Protein AF-A0A955T0W9-F1 (afdb_monomer_lite)

Radius of gyration: 20.38 Å; chains: 1; bounding box: 58×45×48 Å

Sequence (144 aa):
VLADRLAVYPFSFGMLGHSFLGTLGLALATSLPELVVGITAIRLKNFDMVAGNIFGSNIFNIMILAICHLCYEARYSQSFYSACVGGEGAMNLFTALLAMVLASLAIAGMMHRSRRTLLGVGWDSIAIGIVYMVGIYWLYLGGR

Secondary structure (DSSP, 8-state):
--GGGSTT-----TTHHHHHHHHHHHHHHHHHHHHHHHHHHHHTT-HHHHHHHHHHHHHHHHHHHHHHHHHHHHHSSS-HHHHHSSS-HHHHHHHHHHHHHHHHHHHHHHHS----EETTEEHHHHHHHHHHHHHHHHHHHHT-

Structure (mmCIF, N/CA/C/O backbone):
data_AF-A0A955T0W9-F1
#
_entry.id   AF-A0A955T0W9-F1
#
loop_
_atom_site.group_PDB
_atom_site.id
_atom_site.type_symbol
_atom_site.label_atom_id
_atom_site.label_alt_id
_atom_site.label_comp_i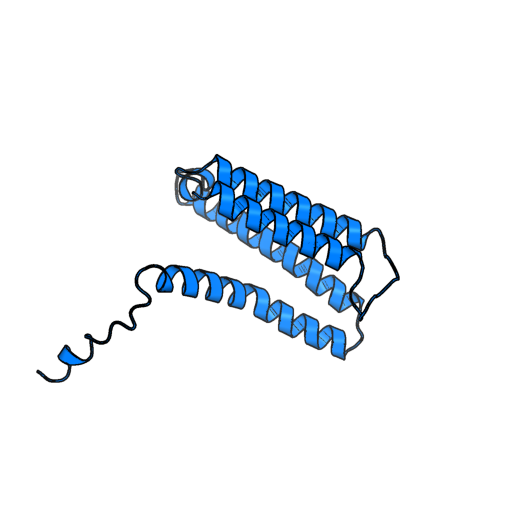d
_atom_site.label_asym_id
_atom_site.label_entity_id
_atom_site.label_seq_id
_atom_site.pdbx_PDB_ins_code
_atom_site.Cartn_x
_atom_site.Cartn_y
_atom_site.Cartn_z
_atom_site.occupancy
_atom_site.B_iso_or_equiv
_atom_site.auth_seq_id
_atom_site.auth_comp_id
_atom_site.auth_asym_id
_atom_site.auth_atom_id
_atom_site.pdbx_PDB_model_num
ATOM 1 N N . VAL A 1 1 ? 37.232 -32.184 -5.736 1.00 55.06 1 VAL A N 1
ATOM 2 C CA . VAL A 1 1 ? 36.447 -33.379 -6.142 1.00 55.06 1 VAL A CA 1
ATOM 3 C C . VAL A 1 1 ? 35.258 -33.686 -5.215 1.00 55.06 1 VAL A C 1
ATOM 5 O O . VAL A 1 1 ? 34.275 -34.198 -5.726 1.00 55.06 1 VAL A O 1
ATOM 8 N N . LEU A 1 2 ? 35.249 -33.306 -3.921 1.00 44.62 2 LEU A N 1
ATOM 9 C CA . LEU A 1 2 ? 34.024 -33.376 -3.084 1.00 44.62 2 LEU A CA 1
ATOM 10 C C . LEU A 1 2 ? 33.280 -32.035 -2.876 1.00 44.62 2 LEU A C 1
ATOM 12 O O . LEU A 1 2 ? 32.068 -32.053 -2.716 1.00 44.62 2 LEU A O 1
ATOM 16 N N . ALA A 1 3 ? 33.960 -30.881 -2.927 1.00 43.22 3 ALA A N 1
ATOM 17 C CA . ALA A 1 3 ? 33.326 -29.565 -2.726 1.00 43.22 3 ALA A CA 1
ATOM 18 C C . ALA A 1 3 ? 32.485 -29.077 -3.926 1.00 43.22 3 ALA A C 1
ATOM 20 O O . ALA A 1 3 ? 31.567 -28.286 -3.760 1.00 43.22 3 ALA A O 1
ATOM 21 N N . ASP A 1 4 ? 32.761 -29.599 -5.123 1.00 46.69 4 ASP A N 1
ATOM 22 C CA . ASP A 1 4 ? 32.102 -29.192 -6.374 1.00 46.69 4 ASP A CA 1
ATOM 23 C C . ASP A 1 4 ? 30.770 -29.935 -6.618 1.00 46.69 4 ASP A C 1
ATOM 25 O O . ASP A 1 4 ? 29.941 -29.530 -7.423 1.00 46.69 4 ASP A O 1
ATOM 29 N N . ARG A 1 5 ? 30.513 -31.025 -5.874 1.00 44.88 5 ARG A N 1
ATOM 30 C CA . ARG A 1 5 ? 29.282 -31.828 -6.001 1.00 44.88 5 ARG A CA 1
ATOM 31 C C . ARG A 1 5 ? 28.149 -31.410 -5.061 1.00 44.88 5 ARG A C 1
ATOM 33 O O . ARG A 1 5 ? 27.070 -31.987 -5.135 1.00 44.88 5 ARG A O 1
ATOM 40 N N . LEU A 1 6 ? 28.362 -30.397 -4.218 1.00 46.41 6 LEU A N 1
ATOM 41 C CA . LEU A 1 6 ? 27.321 -29.829 -3.348 1.00 46.41 6 LEU A CA 1
ATOM 42 C C . LEU A 1 6 ? 26.621 -28.603 -3.957 1.00 46.41 6 LEU A C 1
ATOM 44 O O . LEU A 1 6 ? 25.567 -28.212 -3.470 1.00 46.41 6 LEU A O 1
ATOM 48 N N . ALA A 1 7 ? 27.129 -28.063 -5.070 1.00 45.88 7 ALA A N 1
ATOM 49 C CA . ALA A 1 7 ? 26.428 -27.055 -5.873 1.00 45.88 7 ALA A CA 1
ATOM 50 C C . ALA A 1 7 ? 25.304 -27.655 -6.752 1.00 45.88 7 ALA A C 1
ATOM 52 O O . ALA A 1 7 ? 24.580 -26.923 -7.421 1.00 45.88 7 ALA A O 1
ATOM 53 N N . VAL A 1 8 ? 25.144 -28.987 -6.741 1.00 52.81 8 VAL A N 1
ATOM 54 C CA . VAL A 1 8 ? 24.179 -29.750 -7.561 1.00 52.81 8 VAL A CA 1
ATOM 55 C C . VAL A 1 8 ? 22.902 -30.109 -6.785 1.00 52.81 8 VAL A C 1
ATOM 57 O O . VAL A 1 8 ? 22.090 -30.901 -7.248 1.00 52.81 8 VAL A O 1
ATOM 60 N N . TYR A 1 9 ? 22.645 -29.466 -5.645 1.00 40.84 9 TYR A N 1
ATOM 61 C CA . TYR A 1 9 ? 21.267 -29.303 -5.184 1.00 40.84 9 TYR A CA 1
ATOM 62 C C . TYR A 1 9 ? 20.783 -27.912 -5.589 1.00 40.84 9 TYR A C 1
ATOM 64 O O . TYR A 1 9 ? 20.782 -27.001 -4.759 1.00 40.84 9 TYR A O 1
ATOM 72 N N . PRO A 1 10 ? 20.343 -27.710 -6.848 1.00 45.31 10 PRO A N 1
ATOM 73 C CA . PRO A 1 10 ? 19.413 -26.637 -7.092 1.00 45.31 10 PRO A CA 1
ATOM 74 C C . PRO A 1 10 ? 18.168 -27.049 -6.309 1.00 45.31 10 PRO A C 1
ATOM 76 O O . PRO A 1 10 ? 17.439 -27.959 -6.705 1.00 45.31 10 PRO A O 1
ATOM 79 N N . PHE A 1 11 ? 17.933 -26.424 -5.157 1.00 53.59 11 PHE A N 1
ATOM 80 C CA . PHE A 1 11 ? 16.577 -26.341 -4.641 1.00 53.59 11 PHE A CA 1
ATOM 81 C C . PHE A 1 11 ? 15.804 -25.584 -5.722 1.00 53.59 11 PHE A C 1
ATOM 83 O O . PHE A 1 11 ? 15.871 -24.359 -5.820 1.00 53.59 11 PHE A O 1
ATOM 90 N N . SER A 1 12 ? 15.238 -26.357 -6.648 1.00 47.09 12 SER A N 1
ATOM 91 C CA . SER A 1 12 ? 14.657 -25.914 -7.907 1.00 47.09 12 SER A CA 1
ATOM 92 C C . SER A 1 12 ? 13.338 -25.211 -7.622 1.00 47.09 12 SER A C 1
ATOM 94 O O . SER A 1 12 ? 12.253 -25.719 -7.871 1.00 47.09 12 SER A O 1
ATOM 96 N N . PHE A 1 13 ? 13.448 -24.008 -7.078 1.00 53.09 13 PHE A N 1
ATOM 97 C CA . PHE A 1 13 ? 12.463 -22.950 -7.207 1.00 53.09 13 PHE A CA 1
ATOM 98 C C . PHE A 1 13 ? 12.882 -22.117 -8.436 1.00 53.09 13 PHE A C 1
ATOM 100 O O . PHE A 1 13 ? 13.202 -20.931 -8.354 1.00 53.09 13 PHE A O 1
ATOM 107 N N . GLY A 1 14 ? 13.014 -22.792 -9.586 1.00 47.75 14 GLY A N 1
ATOM 108 C CA . GLY A 1 14 ? 13.538 -22.227 -10.830 1.00 47.75 14 GLY A CA 1
ATOM 109 C C . GLY A 1 14 ? 12.733 -21.007 -11.270 1.00 47.75 14 GLY A C 1
ATOM 110 O O . GLY A 1 14 ? 11.520 -21.104 -11.371 1.00 47.75 14 GLY A O 1
ATOM 111 N N . MET A 1 15 ? 13.408 -19.872 -11.494 1.00 52.97 15 MET A N 1
ATOM 112 C CA . MET A 1 15 ? 12.879 -18.561 -11.934 1.00 52.97 15 MET A CA 1
ATOM 113 C C . MET A 1 15 ? 11.748 -17.938 -11.090 1.00 52.97 15 MET A C 1
ATOM 115 O O . MET A 1 15 ? 11.902 -16.816 -10.618 1.00 52.97 15 MET A O 1
ATOM 119 N N . LEU A 1 16 ? 10.661 -18.661 -10.824 1.00 56.50 16 LEU A N 1
ATOM 120 C CA . LEU A 1 16 ? 9.573 -18.284 -9.925 1.00 56.50 16 LEU A CA 1
ATOM 121 C C . LEU A 1 16 ? 10.071 -18.020 -8.504 1.00 56.50 16 LEU A C 1
ATOM 123 O O . LEU A 1 16 ? 9.605 -17.080 -7.879 1.00 56.50 16 LEU A O 1
ATOM 127 N N . GLY A 1 17 ? 11.051 -18.778 -8.006 1.00 61.78 17 GLY A N 1
ATOM 128 C CA . GLY A 1 17 ? 11.593 -18.589 -6.660 1.00 61.78 17 GLY A CA 1
ATOM 129 C C . GLY A 1 17 ? 12.237 -17.238 -6.423 1.00 61.78 17 GLY A C 1
ATOM 130 O O . GLY A 1 17 ? 11.980 -16.619 -5.402 1.00 61.78 17 GLY A O 1
ATOM 131 N N . HIS A 1 18 ? 13.062 -16.764 -7.355 1.00 60.25 18 HIS A N 1
ATOM 132 C CA . HIS A 1 18 ? 13.806 -15.519 -7.153 1.00 60.25 18 HIS A CA 1
ATOM 133 C C . HIS A 1 18 ? 12.874 -14.305 -7.128 1.00 60.25 18 HIS A C 1
ATOM 135 O O . HIS A 1 18 ? 12.964 -13.486 -6.215 1.00 60.25 18 HIS A O 1
ATOM 141 N N . SER A 1 19 ? 11.934 -14.221 -8.073 1.00 71.88 19 SER A N 1
ATOM 142 C CA . SER A 1 19 ? 10.939 -13.145 -8.089 1.00 71.88 19 SER A CA 1
ATOM 143 C C . SER A 1 19 ? 9.933 -13.288 -6.948 1.00 71.88 19 SER A C 1
ATOM 145 O O . SER A 1 19 ? 9.635 -12.304 -6.285 1.00 71.88 19 SER A O 1
ATOM 147 N N . PHE A 1 20 ? 9.464 -14.502 -6.646 1.00 77.50 20 PHE A N 1
ATOM 148 C CA . PHE A 1 20 ? 8.515 -14.735 -5.555 1.00 77.50 20 PHE A CA 1
ATOM 149 C C . PHE A 1 20 ? 9.116 -14.429 -4.181 1.00 77.50 20 PHE A C 1
ATOM 151 O O . PHE A 1 20 ? 8.509 -13.687 -3.413 1.00 77.50 20 PHE A O 1
ATOM 158 N N . LEU A 1 21 ? 10.315 -14.942 -3.869 1.00 79.56 21 LEU A N 1
ATOM 159 C CA . LEU A 1 21 ? 11.000 -14.621 -2.613 1.00 79.56 21 LEU A CA 1
ATOM 160 C C . LEU A 1 21 ? 11.371 -13.135 -2.549 1.00 79.56 21 LEU A C 1
ATOM 162 O O . LEU A 1 21 ? 11.303 -12.557 -1.469 1.00 79.56 21 LEU A O 1
ATOM 166 N N . GLY A 1 22 ? 11.720 -12.507 -3.678 1.00 78.31 22 GLY A N 1
ATOM 167 C CA . GLY A 1 22 ? 11.991 -11.071 -3.749 1.00 78.31 22 GLY A CA 1
ATOM 168 C C . GLY A 1 22 ? 10.759 -10.222 -3.435 1.00 78.31 22 GLY A C 1
ATOM 169 O O . GLY A 1 22 ? 10.815 -9.352 -2.567 1.00 78.31 22 GLY A O 1
ATOM 170 N N . THR A 1 23 ? 9.625 -10.502 -4.080 1.00 79.06 23 THR A N 1
ATOM 171 C CA . THR A 1 23 ? 8.363 -9.784 -3.848 1.00 79.06 23 THR A CA 1
ATOM 172 C C . THR A 1 23 ? 7.805 -10.057 -2.453 1.00 79.06 23 THR A C 1
ATOM 174 O O . THR A 1 23 ? 7.374 -9.124 -1.779 1.00 79.06 23 THR A O 1
ATOM 177 N N . LEU A 1 24 ? 7.853 -11.306 -1.982 1.00 84.94 24 LEU A N 1
ATOM 178 C CA . LEU A 1 24 ? 7.428 -11.668 -0.629 1.00 84.94 24 LEU A CA 1
ATOM 179 C C . LEU A 1 24 ? 8.327 -11.014 0.425 1.00 84.94 24 LEU A C 1
ATOM 181 O O . LEU A 1 24 ? 7.827 -10.438 1.385 1.00 84.94 24 LEU A O 1
ATOM 185 N N . GLY A 1 25 ? 9.646 -11.072 0.239 1.00 85.38 25 GLY A N 1
ATOM 186 C CA . GLY A 1 25 ? 10.617 -10.447 1.132 1.00 85.38 25 GLY A CA 1
ATOM 187 C C . GLY A 1 25 ? 10.439 -8.934 1.203 1.00 85.38 25 GLY A C 1
ATOM 188 O O . GLY A 1 25 ? 10.460 -8.378 2.297 1.00 85.38 25 GLY A O 1
ATOM 189 N N . LEU A 1 26 ? 10.182 -8.282 0.066 1.00 82.12 26 LEU A N 1
ATOM 190 C CA . LEU A 1 26 ? 9.862 -6.856 0.013 1.00 82.12 26 LEU A CA 1
ATOM 191 C C . LEU A 1 26 ? 8.558 -6.544 0.760 1.00 82.12 26 LEU A C 1
ATOM 193 O O . LEU A 1 26 ? 8.550 -5.655 1.605 1.00 82.12 26 LEU A O 1
ATOM 197 N N . ALA A 1 27 ? 7.485 -7.299 0.498 1.00 82.44 27 ALA A N 1
ATOM 198 C CA . ALA A 1 27 ? 6.191 -7.114 1.158 1.00 82.44 27 ALA A CA 1
ATOM 199 C C . ALA A 1 27 ? 6.279 -7.312 2.681 1.00 82.44 27 ALA A C 1
ATOM 201 O O . ALA A 1 27 ? 5.661 -6.572 3.450 1.00 82.44 27 ALA A O 1
ATOM 202 N N . LEU A 1 28 ? 7.073 -8.290 3.127 1.00 86.06 28 LEU A N 1
ATOM 203 C CA . LEU A 1 28 ? 7.365 -8.496 4.541 1.00 86.06 28 LEU A CA 1
ATOM 204 C C . LEU A 1 28 ? 8.190 -7.338 5.104 1.00 86.06 28 LEU A C 1
ATOM 206 O O . LEU A 1 28 ? 7.838 -6.811 6.151 1.00 86.06 28 LEU A O 1
ATOM 210 N N . ALA A 1 29 ? 9.250 -6.907 4.421 1.00 85.56 29 ALA A N 1
ATOM 211 C CA . ALA A 1 29 ? 10.111 -5.826 4.894 1.00 85.56 29 ALA A CA 1
ATOM 212 C C . ALA A 1 29 ? 9.355 -4.499 5.079 1.00 85.56 29 ALA A C 1
ATOM 214 O O . ALA A 1 29 ? 9.641 -3.775 6.033 1.00 85.56 29 ALA A O 1
ATOM 215 N N . THR A 1 30 ? 8.377 -4.197 4.219 1.00 82.56 30 THR A N 1
ATOM 216 C CA . THR A 1 30 ? 7.554 -2.983 4.337 1.00 82.56 30 THR A CA 1
ATOM 217 C C . THR A 1 30 ? 6.440 -3.115 5.376 1.00 82.56 30 THR A C 1
ATOM 219 O O . THR A 1 30 ? 6.203 -2.170 6.119 1.00 82.56 30 THR A O 1
ATOM 222 N N . SER A 1 31 ? 5.803 -4.286 5.500 1.00 85.31 31 SER A N 1
ATOM 223 C CA . SER A 1 31 ? 4.623 -4.470 6.372 1.00 85.31 31 SER A CA 1
ATOM 224 C C . SER A 1 31 ? 4.959 -4.919 7.801 1.00 85.31 31 SER A C 1
ATOM 226 O O . SER A 1 31 ? 4.144 -4.773 8.713 1.00 85.31 31 SER A O 1
ATOM 228 N N . LEU A 1 32 ? 6.146 -5.492 8.034 1.00 86.06 32 LEU A N 1
ATOM 229 C CA . LEU A 1 32 ? 6.559 -5.988 9.352 1.00 86.06 32 LEU A CA 1
ATOM 230 C C . LEU A 1 32 ? 6.651 -4.868 10.409 1.00 86.06 32 LEU A C 1
ATOM 232 O O . LEU A 1 32 ? 6.137 -5.076 11.511 1.00 86.06 32 LEU A O 1
ATOM 236 N N . PRO A 1 33 ? 7.234 -3.683 10.125 1.00 83.12 33 PRO A N 1
ATOM 237 C CA . PRO A 1 33 ? 7.225 -2.570 11.074 1.00 83.12 33 PRO A CA 1
ATOM 238 C C . PRO A 1 33 ? 5.800 -2.130 11.426 1.00 83.12 33 PRO A C 1
ATOM 240 O O . PRO A 1 33 ? 5.482 -1.945 12.601 1.00 83.12 33 PRO A O 1
ATOM 243 N N . GLU A 1 34 ? 4.920 -2.047 10.425 1.00 85.88 34 GLU A N 1
ATOM 244 C CA . GLU A 1 34 ? 3.514 -1.670 10.598 1.00 85.88 34 GLU A CA 1
ATOM 245 C C . GLU A 1 34 ? 2.767 -2.672 11.485 1.00 85.88 34 GLU A C 1
ATOM 247 O O . GLU A 1 34 ? 1.973 -2.279 12.343 1.00 85.88 34 GLU A O 1
ATOM 252 N N . LEU A 1 35 ? 3.050 -3.969 11.324 1.00 86.38 35 LEU A N 1
ATOM 253 C CA . LEU A 1 35 ? 2.476 -5.039 12.136 1.00 86.38 35 LEU A CA 1
ATOM 254 C C . LEU A 1 35 ? 2.908 -4.919 13.604 1.00 86.38 35 LEU A C 1
ATOM 256 O O . LEU A 1 35 ? 2.078 -5.029 14.510 1.00 86.38 35 LEU A O 1
ATOM 260 N N . VAL A 1 36 ? 4.194 -4.661 13.850 1.00 90.06 36 VAL A N 1
ATOM 261 C CA . VAL A 1 36 ? 4.739 -4.498 15.207 1.00 90.06 36 VAL A CA 1
ATOM 262 C C . VAL A 1 36 ? 4.132 -3.270 15.895 1.00 90.06 36 VAL A C 1
ATOM 264 O O . VAL A 1 36 ? 3.672 -3.369 17.040 1.00 90.06 36 VAL A O 1
ATOM 267 N N . VAL A 1 37 ? 4.067 -2.129 15.202 1.00 88.12 37 VAL A N 1
ATOM 268 C CA . VAL A 1 37 ? 3.460 -0.888 15.718 1.00 88.12 37 VAL A CA 1
ATOM 269 C C . VAL A 1 37 ? 1.944 -1.048 15.912 1.00 88.12 37 VAL A C 1
ATOM 271 O O . VAL A 1 37 ? 1.393 -0.604 16.918 1.00 88.12 37 VAL A O 1
ATOM 274 N N . GLY A 1 38 ? 1.258 -1.759 15.017 1.00 86.69 38 GLY A N 1
ATOM 275 C CA . GLY A 1 38 ? -0.178 -2.022 15.122 1.00 86.69 38 GLY A CA 1
ATOM 276 C C . GLY A 1 38 ? -0.536 -2.901 16.323 1.00 86.69 38 GLY A C 1
ATOM 277 O O . GLY A 1 38 ? -1.421 -2.552 17.108 1.00 86.69 38 GLY A O 1
ATOM 278 N N . ILE A 1 39 ? 0.180 -4.015 16.521 1.00 87.50 39 ILE A N 1
ATOM 279 C CA . ILE A 1 39 ? -0.037 -4.916 17.668 1.00 87.50 39 ILE A CA 1
ATOM 280 C C . ILE A 1 39 ? 0.221 -4.180 18.986 1.00 87.50 39 ILE A C 1
ATOM 282 O O . ILE A 1 39 ? -0.551 -4.321 19.939 1.00 87.50 39 ILE A O 1
ATOM 286 N N . THR A 1 40 ? 1.295 -3.393 19.054 1.00 89.25 40 THR A N 1
ATOM 287 C CA . THR A 1 40 ? 1.625 -2.620 20.257 1.00 89.25 40 THR A CA 1
ATOM 288 C C . THR A 1 40 ? 0.579 -1.539 20.540 1.00 89.25 40 THR A C 1
ATOM 290 O O . THR A 1 40 ? 0.118 -1.442 21.678 1.00 89.25 40 THR A O 1
ATOM 293 N N . ALA A 1 41 ? 0.102 -0.814 19.526 1.00 88.38 41 ALA A N 1
ATOM 294 C CA . ALA A 1 41 ? -0.955 0.189 19.674 1.00 88.38 41 ALA A CA 1
ATOM 295 C C . ALA A 1 41 ? -2.289 -0.407 20.171 1.00 88.38 41 ALA A C 1
ATOM 297 O O . ALA A 1 41 ? -2.931 0.157 21.063 1.00 88.38 41 ALA A O 1
ATOM 298 N N . ILE A 1 42 ? -2.673 -1.589 19.668 1.00 87.50 42 ILE A N 1
ATOM 299 C CA . ILE A 1 42 ? -3.866 -2.320 20.134 1.00 87.50 42 ILE A CA 1
ATOM 300 C C . ILE A 1 42 ? -3.705 -2.749 21.597 1.00 87.50 42 ILE A C 1
ATOM 302 O O . ILE A 1 42 ? -4.628 -2.568 22.395 1.00 87.50 42 ILE A O 1
ATOM 306 N N . ARG A 1 43 ? -2.535 -3.282 21.978 1.00 88.88 43 ARG A N 1
ATOM 307 C CA . ARG A 1 43 ? -2.254 -3.681 23.371 1.00 88.88 43 ARG A CA 1
ATOM 308 C C . ARG A 1 43 ? -2.321 -2.502 24.340 1.00 88.88 43 ARG A C 1
ATOM 310 O O . ARG A 1 43 ? -2.779 -2.673 25.466 1.00 88.88 43 ARG A O 1
ATOM 317 N N . LEU A 1 44 ? -1.918 -1.317 23.889 1.00 90.06 44 LEU A N 1
ATOM 318 C CA . LEU A 1 44 ? -1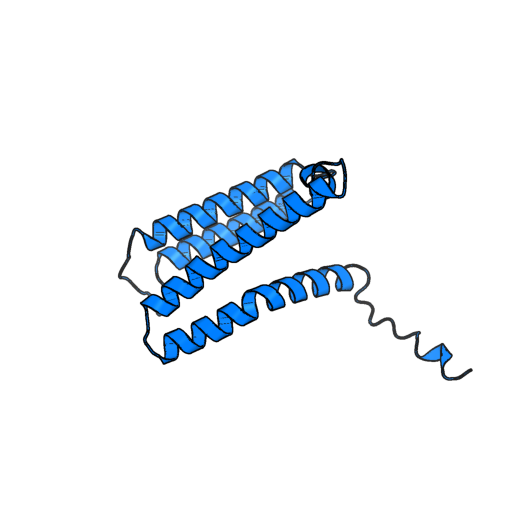.997 -0.071 24.652 1.00 90.06 44 LEU A CA 1
ATOM 319 C C . LEU A 1 44 ? -3.399 0.568 24.637 1.00 90.06 44 LEU A C 1
ATOM 321 O O . LEU A 1 44 ? -3.593 1.603 25.268 1.00 90.06 44 LEU A O 1
ATOM 325 N N . LYS A 1 45 ? -4.379 -0.030 23.937 1.00 86.12 45 LYS A N 1
ATOM 326 C CA . LYS A 1 45 ? -5.732 0.519 23.715 1.00 86.12 45 LYS A CA 1
ATOM 327 C C . LYS A 1 45 ? -5.723 1.951 23.159 1.00 86.12 45 LYS A C 1
ATOM 329 O O . LYS A 1 45 ? -6.652 2.721 23.403 1.00 86.12 45 LYS A O 1
ATOM 334 N N . ASN A 1 46 ? -4.686 2.305 22.401 1.00 85.56 46 ASN A N 1
ATOM 335 C CA . ASN A 1 46 ? -4.520 3.640 21.842 1.00 85.56 46 ASN A CA 1
ATOM 336 C C . ASN A 1 46 ? -5.030 3.675 20.395 1.00 85.56 46 ASN A C 1
ATOM 338 O O . ASN A 1 46 ? -4.298 3.381 19.450 1.00 85.56 46 ASN A O 1
ATOM 342 N N . PHE A 1 47 ? -6.308 4.020 20.230 1.00 79.75 47 PHE A N 1
ATOM 343 C CA . PHE A 1 47 ? -6.968 4.051 18.922 1.00 79.75 47 PHE A CA 1
ATOM 344 C C . PHE A 1 47 ? -6.396 5.113 17.976 1.00 79.75 47 PHE A C 1
ATOM 346 O O . PHE A 1 47 ? -6.346 4.870 16.771 1.00 79.75 47 PHE A O 1
ATOM 353 N N . ASP A 1 48 ? -5.915 6.240 18.504 1.00 83.12 48 ASP A N 1
ATOM 354 C CA . ASP A 1 48 ? -5.301 7.298 17.695 1.00 83.12 48 ASP A CA 1
ATOM 355 C C . ASP A 1 48 ? -3.973 6.821 17.097 1.00 83.12 48 ASP A C 1
ATOM 357 O O . ASP A 1 48 ? -3.681 7.076 15.929 1.00 83.12 48 ASP A O 1
ATOM 361 N N . MET A 1 49 ? -3.206 6.034 17.858 1.00 85.50 49 MET A N 1
ATOM 362 C CA . MET A 1 49 ? -1.978 5.401 17.375 1.00 85.50 49 MET A CA 1
ATOM 363 C C . MET A 1 49 ? -2.259 4.300 16.342 1.00 85.50 49 MET A C 1
ATOM 365 O O . MET A 1 49 ? -1.523 4.185 15.366 1.00 85.50 49 MET A O 1
ATOM 369 N N . VAL A 1 50 ? -3.335 3.520 16.513 1.00 81.62 50 VAL A N 1
ATOM 370 C CA . VAL A 1 50 ? -3.759 2.523 15.510 1.00 81.62 50 VAL A CA 1
ATOM 371 C C . VAL A 1 50 ? -4.119 3.207 14.191 1.00 81.62 50 VAL A C 1
ATOM 373 O O . VAL A 1 50 ? -3.645 2.786 13.136 1.00 81.62 50 VAL A O 1
ATOM 376 N N . ALA A 1 51 ? -4.914 4.279 14.244 1.00 80.62 51 ALA A N 1
ATOM 377 C CA . ALA A 1 51 ? -5.264 5.050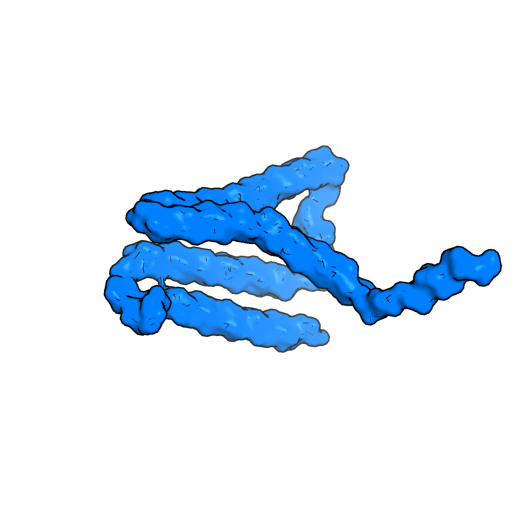 13.056 1.00 80.62 51 ALA A CA 1
ATOM 378 C C . ALA A 1 51 ? -4.012 5.677 12.420 1.00 80.62 51 ALA A C 1
ATOM 380 O O . ALA A 1 51 ? -3.780 5.505 11.224 1.00 80.62 51 ALA A O 1
ATOM 381 N N . GLY A 1 52 ? -3.164 6.330 13.221 1.00 84.12 52 GLY A N 1
ATOM 382 C CA . GLY A 1 52 ? -1.918 6.941 12.759 1.00 84.12 52 GLY A CA 1
ATOM 383 C C . GLY A 1 52 ? -0.971 5.951 12.078 1.00 84.12 52 GLY A C 1
ATOM 384 O O . GLY A 1 52 ? -0.396 6.286 11.047 1.00 84.12 52 GLY A O 1
ATOM 385 N N . ASN A 1 53 ? -0.865 4.722 12.590 1.00 85.75 53 ASN A N 1
ATOM 386 C CA . ASN A 1 53 ? -0.077 3.657 11.968 1.00 85.75 53 ASN A CA 1
ATOM 387 C C . ASN A 1 53 ? -0.635 3.259 10.592 1.00 85.75 53 ASN A C 1
ATOM 389 O O . ASN A 1 53 ? 0.118 3.160 9.634 1.00 85.75 53 ASN A O 1
ATOM 393 N N . ILE A 1 54 ? -1.953 3.080 10.458 1.00 82.31 54 ILE A N 1
ATOM 394 C CA . ILE A 1 54 ? -2.569 2.683 9.179 1.00 82.31 54 ILE A CA 1
ATOM 395 C C . ILE A 1 54 ? -2.422 3.790 8.121 1.00 82.31 54 ILE A C 1
ATOM 397 O O . ILE A 1 54 ? -2.068 3.521 6.972 1.00 82.31 54 ILE A O 1
ATOM 401 N N . PHE A 1 55 ? -2.686 5.045 8.488 1.00 80.81 55 PHE A N 1
ATOM 402 C CA . PHE A 1 55 ? -2.613 6.162 7.542 1.00 80.81 55 PHE A CA 1
ATOM 403 C C . PHE A 1 55 ? -1.176 6.566 7.223 1.00 80.81 55 PHE A C 1
ATOM 405 O O . PHE A 1 55 ? -0.837 6.765 6.055 1.00 80.81 55 PHE A O 1
ATOM 412 N N . GLY A 1 56 ? -0.337 6.680 8.253 1.00 84.00 56 GLY A N 1
ATOM 413 C CA . GLY A 1 56 ? 1.055 7.089 8.116 1.00 84.00 56 GLY A CA 1
ATOM 414 C C . GLY A 1 56 ? 1.834 6.134 7.224 1.00 84.00 56 GLY A C 1
ATOM 415 O O . GLY A 1 56 ? 2.540 6.588 6.328 1.00 84.00 56 GLY A O 1
ATOM 416 N N . SER A 1 57 ? 1.634 4.828 7.395 1.00 84.25 57 SER A N 1
ATOM 417 C CA . SER A 1 57 ? 2.332 3.820 6.601 1.00 84.25 57 SER A CA 1
ATOM 418 C C . SER A 1 57 ? 1.896 3.802 5.133 1.00 84.25 57 SER A C 1
ATOM 420 O O . SER A 1 57 ? 2.743 3.736 4.244 1.00 84.25 57 SER A O 1
ATOM 422 N N . ASN A 1 58 ? 0.605 3.997 4.840 1.00 83.00 58 ASN A N 1
ATOM 423 C CA . ASN A 1 58 ? 0.130 4.151 3.459 1.00 83.00 58 ASN A CA 1
ATOM 424 C C . ASN A 1 58 ? 0.722 5.392 2.770 1.00 83.00 58 ASN A C 1
ATOM 426 O O . ASN A 1 58 ? 1.159 5.313 1.621 1.00 83.00 58 ASN A O 1
ATOM 430 N N . ILE A 1 59 ? 0.778 6.531 3.468 1.00 85.38 59 ILE A N 1
ATOM 431 C CA . ILE A 1 59 ? 1.384 7.761 2.933 1.00 85.38 59 ILE A CA 1
ATOM 432 C C . ILE A 1 59 ? 2.892 7.570 2.731 1.00 85.38 59 ILE A C 1
ATOM 434 O O . ILE A 1 59 ? 3.429 7.960 1.694 1.00 85.38 59 ILE A O 1
ATOM 438 N N . PHE A 1 60 ? 3.572 6.942 3.691 1.00 85.75 60 PHE A N 1
ATOM 439 C CA . PHE A 1 60 ? 5.003 6.660 3.619 1.00 85.75 60 PHE A CA 1
ATOM 440 C C . PHE A 1 60 ? 5.348 5.742 2.438 1.00 85.75 60 PHE A C 1
ATOM 442 O O . PHE A 1 60 ? 6.278 6.041 1.688 1.00 85.75 60 PHE A O 1
ATOM 449 N N . ASN A 1 61 ? 4.556 4.692 2.202 1.00 85.75 61 ASN A N 1
ATOM 450 C CA . ASN A 1 61 ? 4.722 3.800 1.052 1.00 85.75 61 ASN A CA 1
ATOM 451 C C . ASN A 1 61 ? 4.575 4.556 -0.285 1.00 85.75 61 ASN A C 1
ATOM 453 O O . ASN A 1 61 ? 5.411 4.395 -1.176 1.00 85.75 61 ASN A O 1
ATOM 457 N N . ILE A 1 62 ? 3.578 5.441 -0.421 1.00 84.56 62 ILE A N 1
ATOM 458 C CA . ILE A 1 62 ? 3.411 6.279 -1.627 1.00 84.56 62 ILE A CA 1
ATOM 459 C C . ILE A 1 62 ? 4.582 7.258 -1.788 1.00 84.56 62 ILE A C 1
ATOM 461 O O . ILE A 1 62 ? 5.079 7.454 -2.898 1.00 84.56 62 ILE A O 1
ATOM 465 N N . MET A 1 63 ? 5.056 7.853 -0.692 1.00 86.50 63 MET A N 1
ATOM 466 C CA . MET A 1 63 ? 6.194 8.771 -0.709 1.00 86.50 63 MET A CA 1
ATOM 467 C C . MET A 1 63 ? 7.478 8.075 -1.179 1.00 86.50 63 MET A C 1
ATOM 469 O O . MET A 1 63 ? 8.192 8.635 -2.009 1.00 86.50 63 MET A O 1
ATOM 473 N N . ILE A 1 64 ? 7.757 6.852 -0.710 1.00 85.69 64 ILE A N 1
ATOM 474 C CA . ILE A 1 64 ? 8.899 6.061 -1.192 1.00 85.69 64 ILE A CA 1
ATOM 475 C C . ILE A 1 64 ? 8.788 5.837 -2.699 1.00 85.69 64 ILE A C 1
ATOM 477 O O . ILE A 1 64 ? 9.760 6.066 -3.413 1.00 85.69 64 ILE A O 1
ATOM 481 N N . LEU A 1 65 ? 7.612 5.443 -3.196 1.00 82.81 65 LEU A N 1
ATOM 482 C CA . LEU A 1 65 ? 7.401 5.236 -4.631 1.00 82.81 65 LEU A CA 1
ATOM 483 C C . LEU A 1 65 ? 7.627 6.522 -5.438 1.00 82.81 65 LEU A C 1
ATOM 485 O O . LEU A 1 65 ? 8.275 6.475 -6.484 1.00 82.81 65 LEU A O 1
ATOM 489 N N . ALA A 1 66 ? 7.159 7.669 -4.942 1.00 84.31 66 ALA A N 1
ATOM 490 C CA . ALA A 1 66 ? 7.375 8.964 -5.583 1.00 84.31 66 ALA A CA 1
ATOM 491 C C . ALA A 1 66 ? 8.864 9.351 -5.618 1.00 84.31 66 ALA A C 1
ATOM 493 O O . ALA A 1 66 ? 9.367 9.788 -6.652 1.00 84.31 66 ALA A O 1
ATOM 494 N N . ILE A 1 67 ? 9.592 9.143 -4.518 1.00 86.75 67 ILE A N 1
ATOM 495 C CA . ILE A 1 67 ? 11.040 9.385 -4.465 1.00 86.75 67 ILE A CA 1
ATOM 496 C C . ILE A 1 67 ? 11.771 8.430 -5.412 1.00 86.75 67 ILE A C 1
ATOM 498 O O . ILE A 1 67 ? 12.620 8.871 -6.180 1.00 86.75 67 ILE A O 1
ATOM 502 N N . CYS A 1 68 ? 11.423 7.140 -5.412 1.00 84.69 68 CYS A N 1
ATOM 503 C CA . CYS A 1 68 ? 11.993 6.160 -6.333 1.00 84.69 68 CYS A CA 1
ATOM 504 C C . CYS A 1 68 ? 11.781 6.568 -7.792 1.00 84.69 68 CYS A C 1
ATOM 506 O O . CYS A 1 68 ? 12.732 6.500 -8.565 1.00 84.69 68 CYS A O 1
ATOM 508 N N . HIS A 1 69 ? 10.584 7.038 -8.154 1.00 83.12 69 HIS A N 1
ATOM 509 C CA . HIS A 1 69 ? 10.288 7.556 -9.489 1.00 83.12 69 HIS A CA 1
ATOM 510 C C . HIS A 1 69 ? 11.212 8.724 -9.866 1.00 83.12 69 HIS A C 1
ATOM 512 O O . HIS A 1 69 ? 11.895 8.653 -10.889 1.00 83.12 69 HIS A O 1
ATOM 518 N N . LEU A 1 70 ? 11.313 9.739 -8.998 1.00 85.00 70 LEU A N 1
ATOM 519 C CA . LEU A 1 70 ? 12.176 10.907 -9.210 1.00 85.00 70 LEU A CA 1
ATOM 520 C C . LEU A 1 70 ? 13.658 10.522 -9.321 1.00 85.00 70 LEU A C 1
ATOM 522 O O . LEU A 1 70 ? 14.367 11.015 -10.195 1.00 85.00 70 LEU A O 1
ATOM 526 N N . CYS A 1 71 ? 14.139 9.622 -8.461 1.00 85.19 71 CYS A N 1
ATOM 527 C CA . CYS A 1 71 ? 15.518 9.140 -8.505 1.00 85.19 71 CYS A CA 1
ATOM 528 C C . CYS A 1 71 ? 15.813 8.339 -9.780 1.00 85.19 71 CYS A C 1
ATOM 530 O O . CYS A 1 71 ? 16.926 8.424 -10.303 1.00 85.19 71 CYS A O 1
ATOM 532 N N . TYR A 1 72 ? 14.846 7.563 -10.278 1.00 81.69 72 TYR A N 1
ATOM 533 C CA . TYR A 1 72 ? 15.016 6.759 -11.487 1.00 81.69 72 TYR A CA 1
ATOM 534 C C . TYR A 1 72 ? 15.044 7.633 -12.740 1.00 81.69 72 TYR A C 1
ATOM 536 O O . TYR A 1 72 ? 15.946 7.481 -13.559 1.00 81.69 72 TYR A O 1
ATOM 544 N N . GLU A 1 73 ? 14.120 8.588 -12.851 1.00 77.19 73 GLU A N 1
ATOM 545 C CA . GLU A 1 73 ? 14.059 9.535 -13.971 1.00 77.19 73 GLU A CA 1
ATOM 546 C C . GLU A 1 73 ? 15.268 10.485 -13.988 1.00 77.19 73 GLU A C 1
ATOM 548 O O . GLU A 1 73 ? 15.831 10.767 -15.044 1.00 77.19 73 GLU A O 1
ATOM 553 N N . ALA A 1 74 ? 15.761 10.899 -12.814 1.00 78.50 74 ALA A N 1
ATOM 554 C CA . ALA A 1 74 ? 16.992 11.683 -12.708 1.00 78.50 74 ALA A CA 1
ATOM 555 C C . ALA A 1 74 ? 18.251 10.897 -13.123 1.00 78.50 74 ALA A C 1
ATOM 557 O O . ALA A 1 74 ? 19.243 11.492 -13.549 1.00 78.50 74 ALA A O 1
ATOM 558 N N . ARG A 1 75 ? 18.249 9.564 -12.971 1.00 77.19 75 ARG A N 1
ATOM 559 C CA . ARG A 1 75 ? 19.399 8.695 -13.280 1.00 77.19 75 ARG A CA 1
ATOM 560 C C . ARG A 1 75 ? 19.347 8.121 -14.696 1.00 77.19 75 ARG A C 1
ATOM 562 O O . ARG A 1 75 ? 20.400 7.829 -15.261 1.00 77.19 75 ARG A O 1
ATOM 569 N N . TYR A 1 76 ? 18.154 7.934 -15.250 1.00 70.38 76 TYR A N 1
ATOM 570 C CA . TYR A 1 76 ? 17.919 7.275 -16.526 1.00 70.38 76 TYR A CA 1
ATOM 571 C C . TYR A 1 76 ? 16.907 8.102 -17.328 1.00 70.38 76 TYR A C 1
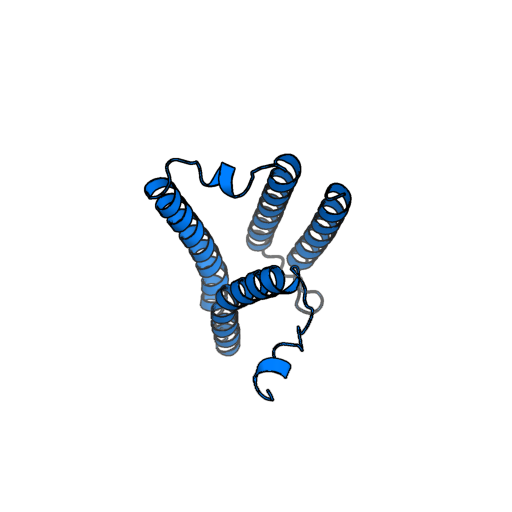ATOM 573 O O . TYR A 1 76 ? 15.768 8.258 -16.911 1.00 70.38 76 TYR A O 1
ATOM 581 N N . SER A 1 77 ? 17.302 8.605 -18.504 1.00 59.78 77 SER A N 1
ATOM 582 C CA . SER A 1 77 ? 16.455 9.414 -19.407 1.00 59.78 77 SER A CA 1
ATOM 583 C C . SER A 1 77 ? 15.337 8.600 -20.099 1.00 59.78 77 SER A C 1
ATOM 585 O O . SER A 1 77 ? 14.937 8.914 -21.220 1.00 59.78 77 SER A O 1
ATOM 587 N N . GLN A 1 78 ? 14.861 7.525 -19.467 1.00 66.31 78 GLN A N 1
ATOM 588 C CA . GLN A 1 78 ? 13.653 6.800 -19.853 1.00 66.31 78 GLN A CA 1
ATOM 589 C C . GLN A 1 78 ? 12.619 6.989 -18.754 1.00 66.31 78 GLN A C 1
ATOM 591 O O . GLN A 1 78 ? 12.939 6.911 -17.568 1.00 66.31 78 GLN A O 1
ATOM 596 N N . SER A 1 79 ? 11.365 7.188 -19.148 1.00 61.78 79 SER A N 1
ATOM 597 C CA . SER A 1 79 ? 10.277 7.290 -18.183 1.00 61.78 79 SER A CA 1
ATOM 598 C C . SER A 1 79 ? 10.177 5.986 -17.382 1.00 61.78 79 SER A C 1
ATOM 600 O O . SER A 1 79 ? 10.073 4.910 -17.972 1.00 61.78 79 SER A O 1
ATOM 602 N N . PHE A 1 80 ? 10.172 6.069 -16.045 1.00 64.81 80 PHE A N 1
ATOM 603 C CA . PHE A 1 80 ? 9.941 4.939 -15.122 1.00 64.81 80 PHE A CA 1
ATOM 604 C C . PHE A 1 80 ? 8.737 4.077 -15.546 1.00 64.81 80 PHE A C 1
ATOM 606 O O . PHE A 1 80 ? 8.731 2.859 -15.383 1.00 64.81 80 PHE A O 1
ATOM 613 N N . TYR A 1 81 ? 7.741 4.716 -16.168 1.00 63.50 81 TYR A N 1
ATOM 614 C CA . TYR A 1 81 ? 6.558 4.068 -16.716 1.00 63.50 81 TYR A CA 1
ATOM 615 C C . TYR A 1 81 ? 6.890 3.054 -17.825 1.00 63.50 81 TYR A C 1
ATOM 617 O O . TYR A 1 81 ? 6.315 1.972 -17.838 1.00 63.50 81 TYR A O 1
ATOM 625 N N . SER A 1 82 ? 7.845 3.332 -18.723 1.00 58.81 82 SER A N 1
ATOM 626 C CA . SER A 1 82 ? 8.179 2.403 -19.818 1.00 58.81 82 SER A CA 1
ATOM 627 C C . SER A 1 82 ? 8.996 1.192 -19.353 1.00 58.81 82 SER A C 1
ATOM 629 O O . SER A 1 82 ? 8.877 0.122 -19.944 1.00 58.81 82 SER A O 1
ATOM 631 N N . ALA A 1 83 ? 9.769 1.329 -18.269 1.00 61.16 83 ALA A N 1
ATOM 632 C CA . ALA A 1 83 ? 10.559 0.240 -17.693 1.00 61.16 83 ALA A CA 1
ATOM 633 C C . ALA A 1 83 ? 9.696 -0.784 -16.931 1.00 61.16 83 ALA A C 1
ATOM 635 O O . ALA A 1 83 ? 9.998 -1.975 -16.951 1.00 61.16 83 ALA A O 1
ATOM 636 N N . CYS A 1 84 ? 8.616 -0.336 -16.280 1.00 59.62 84 CYS A N 1
ATOM 637 C CA . CYS A 1 84 ? 7.703 -1.205 -15.527 1.00 59.62 84 CYS A CA 1
ATOM 638 C C . CYS A 1 84 ? 6.477 -1.664 -16.340 1.00 59.62 84 CYS A C 1
ATOM 640 O O . CYS A 1 84 ? 5.892 -2.696 -16.026 1.00 59.62 84 CYS A O 1
ATOM 642 N N . VAL A 1 85 ? 6.085 -0.913 -17.377 1.00 63.91 85 VAL A N 1
ATOM 643 C CA . VAL A 1 85 ? 4.881 -1.144 -18.209 1.00 63.91 85 VAL A CA 1
ATOM 644 C C . VAL A 1 85 ? 5.274 -1.449 -19.666 1.00 63.91 85 VAL A C 1
ATOM 646 O O . VAL A 1 85 ? 4.533 -1.193 -20.612 1.00 63.91 85 VAL A O 1
ATOM 649 N N . GLY A 1 86 ? 6.472 -1.986 -19.891 1.00 51.19 86 GLY A N 1
ATOM 650 C CA . GLY A 1 86 ? 6.932 -2.385 -21.219 1.00 51.19 86 GLY A CA 1
ATOM 651 C C . GLY A 1 86 ? 6.274 -3.688 -21.679 1.00 51.19 86 GLY A C 1
ATOM 652 O O . GLY A 1 86 ? 6.813 -4.756 -21.420 1.00 51.19 86 GLY A O 1
ATOM 653 N N . GLY A 1 87 ? 5.127 -3.607 -22.364 1.00 58.69 87 GLY A N 1
ATOM 654 C CA . GLY A 1 87 ? 4.560 -4.717 -23.154 1.00 58.69 87 GLY A CA 1
ATOM 655 C C . GLY A 1 87 ? 3.115 -5.130 -22.840 1.00 58.69 87 GLY A C 1
ATOM 656 O O . GLY A 1 87 ? 2.444 -5.650 -23.722 1.00 58.69 87 GLY A O 1
ATOM 657 N N . GLU A 1 88 ? 2.592 -4.830 -21.647 1.00 60.72 88 GLU A N 1
ATOM 658 C CA . GLU A 1 88 ? 1.259 -5.289 -21.193 1.00 60.72 88 GLU A CA 1
ATOM 659 C C . GLU A 1 88 ? 0.418 -4.141 -20.601 1.00 60.72 88 GLU A C 1
ATOM 661 O O . GLU A 1 88 ? -0.094 -4.194 -19.480 1.00 60.72 88 GLU A O 1
ATOM 666 N N . GLY A 1 89 ? 0.296 -3.040 -21.349 1.00 61.06 89 GLY A N 1
ATOM 667 C CA . GLY A 1 89 ? -0.344 -1.806 -20.868 1.00 61.06 89 GLY A CA 1
ATOM 668 C C . GLY A 1 89 ? -1.800 -1.968 -20.406 1.00 61.06 89 GLY A C 1
ATOM 669 O O . GLY A 1 89 ? -2.224 -1.285 -19.476 1.00 61.06 89 GLY A O 1
ATOM 670 N N . ALA A 1 90 ? -2.556 -2.897 -21.002 1.00 62.69 90 ALA A N 1
ATOM 671 C CA . ALA A 1 90 ? -3.963 -3.116 -20.663 1.00 62.69 90 ALA A CA 1
ATOM 672 C C . ALA A 1 90 ? -4.150 -3.714 -19.256 1.00 62.69 90 ALA A C 1
ATOM 674 O O . ALA A 1 90 ? -5.035 -3.277 -18.519 1.00 62.69 90 ALA A O 1
ATOM 675 N N . MET A 1 91 ? -3.298 -4.665 -18.856 1.00 66.88 91 MET A N 1
ATOM 676 C CA . MET A 1 91 ? -3.399 -5.298 -17.537 1.00 66.88 91 MET A CA 1
ATOM 677 C C . MET A 1 91 ? -2.896 -4.376 -16.439 1.00 66.88 91 MET A C 1
ATOM 679 O O . MET A 1 91 ? -3.571 -4.221 -15.431 1.00 66.88 91 MET A O 1
ATOM 683 N N . ASN A 1 92 ? -1.780 -3.679 -16.658 1.00 71.50 92 ASN A N 1
ATOM 684 C CA . ASN A 1 92 ? -1.248 -2.731 -15.678 1.00 71.50 92 ASN A CA 1
ATOM 685 C C . ASN A 1 92 ? -2.208 -1.568 -15.393 1.00 71.50 92 ASN A C 1
ATOM 687 O O . ASN A 1 92 ? -2.364 -1.170 -14.236 1.00 71.50 92 ASN A O 1
ATOM 691 N N . LEU A 1 93 ? -2.906 -1.068 -16.420 1.00 71.94 93 LEU A N 1
ATOM 692 C CA . LEU A 1 93 ? -3.966 -0.076 -16.239 1.00 71.94 93 LEU A CA 1
ATOM 693 C C . LEU A 1 93 ? -5.112 -0.642 -15.391 1.00 71.94 93 LEU A C 1
ATOM 695 O O . LEU A 1 93 ? -5.588 0.028 -14.477 1.00 71.94 93 LEU A O 1
ATOM 699 N N . PHE A 1 94 ? -5.526 -1.881 -15.652 1.00 73.81 94 PHE A N 1
ATOM 700 C CA . PHE A 1 94 ? -6.578 -2.535 -14.881 1.00 73.81 94 PHE A CA 1
ATOM 701 C C . PHE A 1 94 ? -6.176 -2.754 -13.414 1.00 73.81 94 PHE A C 1
ATOM 703 O O . PHE A 1 94 ? -6.957 -2.438 -12.516 1.00 73.81 94 PHE A O 1
ATOM 710 N N . THR A 1 95 ? -4.948 -3.204 -13.145 1.00 77.62 95 THR A N 1
ATOM 711 C CA . THR A 1 95 ? -4.421 -3.359 -11.779 1.00 77.62 95 THR A CA 1
ATOM 712 C C . THR A 1 95 ? -4.390 -2.020 -11.037 1.00 77.62 95 THR A C 1
ATOM 714 O O . THR A 1 95 ? -4.775 -1.954 -9.868 1.00 77.62 95 THR A O 1
ATOM 717 N N . ALA A 1 96 ? -3.997 -0.935 -11.715 1.00 77.31 96 ALA A N 1
ATOM 718 C CA . ALA A 1 96 ? -3.995 0.411 -11.143 1.00 77.31 96 ALA A CA 1
ATOM 719 C C . ALA A 1 96 ? -5.416 0.920 -10.839 1.00 77.31 96 ALA A C 1
ATOM 721 O O . ALA A 1 96 ? -5.657 1.469 -9.763 1.00 77.31 96 ALA A O 1
ATOM 722 N N . LEU A 1 97 ? -6.375 0.690 -11.743 1.00 79.44 97 LEU A N 1
ATOM 723 C CA . LEU A 1 97 ? -7.782 1.043 -11.534 1.00 79.44 97 LEU A CA 1
ATOM 724 C C . LEU A 1 97 ? -8.394 0.259 -10.369 1.00 79.44 97 LEU A C 1
ATOM 726 O O . LEU A 1 97 ? -9.060 0.849 -9.518 1.00 79.44 97 LEU A O 1
ATOM 730 N N . LEU A 1 98 ? -8.125 -1.046 -10.281 1.00 81.25 98 LEU A N 1
ATOM 731 C CA . LEU A 1 98 ? -8.562 -1.874 -9.159 1.00 81.25 98 LEU A CA 1
ATOM 732 C C . LEU A 1 98 ? -7.999 -1.342 -7.833 1.00 81.25 98 LEU A C 1
ATOM 734 O O . LEU A 1 98 ? -8.743 -1.207 -6.861 1.00 81.25 98 LEU A O 1
ATOM 738 N N . ALA A 1 99 ? -6.712 -0.982 -7.798 1.00 78.50 99 ALA A N 1
ATOM 739 C CA . ALA A 1 99 ? -6.080 -0.398 -6.617 1.00 78.50 99 ALA A CA 1
ATOM 740 C C . ALA A 1 99 ? -6.726 0.940 -6.210 1.00 78.50 99 ALA A C 1
ATOM 742 O O . ALA A 1 99 ? -6.993 1.153 -5.027 1.00 78.50 99 ALA A O 1
ATOM 743 N N . MET A 1 100 ? -7.053 1.812 -7.170 1.00 80.44 100 MET A N 1
ATOM 744 C CA . MET A 1 100 ? -7.772 3.068 -6.911 1.00 80.44 100 MET A CA 1
ATOM 745 C C . MET A 1 100 ? -9.194 2.834 -6.375 1.00 80.44 100 MET A C 1
ATOM 747 O O . MET A 1 100 ? -9.635 3.522 -5.449 1.00 80.44 100 MET A O 1
ATOM 751 N N . VAL A 1 101 ? -9.913 1.843 -6.907 1.00 80.81 101 VAL A N 1
ATOM 752 C CA . VAL A 1 101 ? -11.255 1.474 -6.429 1.00 80.81 101 VAL A CA 1
ATOM 753 C C . VAL A 1 101 ? -11.188 0.929 -5.002 1.00 80.81 101 VAL A C 1
ATOM 755 O O . VAL A 1 101 ? -11.950 1.366 -4.145 1.00 80.81 101 VAL A O 1
ATOM 758 N N . LEU A 1 102 ? -10.237 0.047 -4.702 1.00 80.06 102 LEU A N 1
ATOM 759 C CA . LEU A 1 102 ? -10.049 -0.479 -3.348 1.00 80.06 102 LEU A CA 1
ATOM 760 C C . LEU A 1 102 ? -9.634 0.614 -2.357 1.00 80.06 102 LEU A C 1
ATOM 762 O O . LEU A 1 102 ? -10.162 0.656 -1.247 1.00 80.06 102 LEU A O 1
ATOM 766 N N . ALA A 1 103 ? -8.751 1.531 -2.760 1.00 76.75 103 ALA A N 1
ATOM 767 C CA . ALA A 1 103 ? -8.351 2.667 -1.934 1.00 76.75 103 ALA A CA 1
ATOM 768 C C . ALA A 1 103 ? -9.528 3.616 -1.656 1.00 76.75 103 ALA A C 1
ATOM 770 O O . ALA A 1 103 ? -9.715 4.053 -0.522 1.00 76.75 103 ALA A O 1
ATOM 771 N N . SER A 1 104 ? -10.363 3.895 -2.660 1.00 72.06 104 SER A N 1
ATOM 772 C CA . SER A 1 104 ? -11.552 4.735 -2.477 1.00 72.06 104 SER A CA 1
ATOM 773 C C . SER A 1 104 ? -12.618 4.059 -1.609 1.00 72.06 104 SER A C 1
ATOM 775 O O . SER A 1 104 ? -13.183 4.722 -0.743 1.00 72.06 104 SER A O 1
ATOM 777 N N . LEU A 1 105 ? -12.827 2.743 -1.738 1.00 74.12 105 LEU A N 1
ATOM 778 C CA . LEU A 1 105 ? -13.670 1.959 -0.824 1.00 74.12 105 LEU A CA 1
ATOM 779 C C . LEU A 1 105 ? -13.117 1.928 0.605 1.00 74.12 105 LEU A C 1
ATOM 781 O O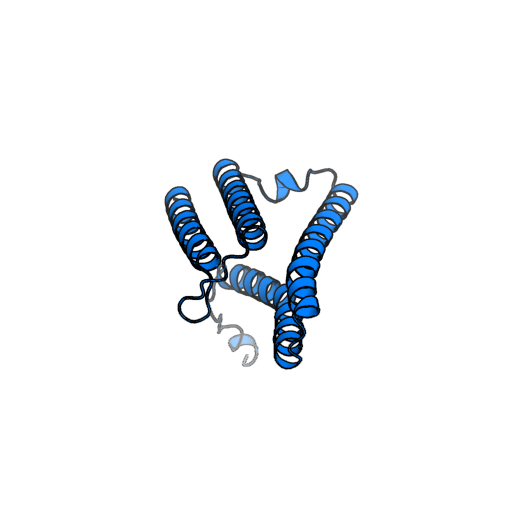 . LEU A 1 105 ? -13.891 2.037 1.552 1.00 74.12 105 LEU A O 1
ATOM 785 N N . ALA A 1 106 ? -11.798 1.823 0.778 1.00 72.62 106 ALA A N 1
ATOM 786 C CA . ALA A 1 106 ? -11.167 1.877 2.094 1.00 72.62 106 ALA A CA 1
ATOM 787 C C . ALA A 1 106 ? -11.376 3.244 2.762 1.00 72.62 106 ALA A C 1
ATOM 789 O O . ALA A 1 106 ? -11.769 3.311 3.926 1.00 72.62 106 ALA A O 1
ATOM 790 N N . ILE A 1 107 ? -11.184 4.337 2.019 1.00 73.44 107 ILE A N 1
ATOM 791 C CA . ILE A 1 107 ? -11.430 5.700 2.512 1.00 73.44 107 ILE A CA 1
ATOM 792 C C . ILE A 1 107 ? -12.924 5.906 2.812 1.00 73.44 107 ILE A C 1
ATOM 794 O O . ILE A 1 107 ? -13.269 6.399 3.887 1.00 73.44 107 ILE A O 1
ATOM 798 N N . ALA A 1 108 ? -13.816 5.473 1.917 1.00 70.69 108 ALA A N 1
ATOM 799 C CA . ALA A 1 108 ? -15.264 5.569 2.100 1.00 70.69 108 ALA A CA 1
ATOM 800 C C . ALA A 1 108 ? -15.754 4.759 3.313 1.00 70.69 108 ALA A C 1
ATOM 802 O O . ALA A 1 108 ? -16.553 5.265 4.102 1.00 70.69 108 ALA A O 1
ATOM 803 N N . GLY A 1 109 ? -15.222 3.551 3.517 1.00 64.31 109 GLY A N 1
ATOM 804 C CA . GLY A 1 109 ? -15.508 2.707 4.679 1.00 64.31 109 GLY A CA 1
ATOM 805 C C . GLY A 1 109 ? -15.015 3.300 6.002 1.00 64.31 109 GLY A C 1
ATOM 806 O O . GLY A 1 109 ? -15.613 3.075 7.048 1.00 64.31 109 GLY A O 1
ATOM 807 N N . MET A 1 110 ? -13.963 4.122 5.983 1.00 61.88 110 MET A N 1
ATOM 808 C CA . MET A 1 110 ? -13.518 4.848 7.180 1.00 61.88 110 MET A CA 1
ATOM 809 C C . MET A 1 110 ? -14.350 6.111 7.455 1.00 61.88 110 MET A C 1
ATOM 811 O O . MET A 1 110 ? -14.571 6.452 8.620 1.00 61.88 110 MET A O 1
ATOM 815 N N . MET A 1 111 ? -14.848 6.793 6.416 1.00 64.69 111 MET A N 1
ATOM 816 C CA . MET A 1 111 ? -15.744 7.953 6.555 1.00 64.69 111 MET A CA 1
ATOM 817 C C . MET A 1 111 ? -17.154 7.550 7.007 1.00 64.69 111 MET A C 1
ATOM 819 O O . MET A 1 111 ? -17.775 8.234 7.824 1.00 64.69 111 MET A O 1
ATOM 823 N N . HIS A 1 112 ? -17.660 6.414 6.533 1.00 57.97 112 HIS A N 1
ATOM 824 C CA . HIS A 1 112 ? -18.864 5.786 7.060 1.00 57.97 112 HIS A CA 1
ATOM 825 C C . HIS A 1 112 ? -18.493 4.840 8.191 1.00 57.97 112 HIS A C 1
ATOM 827 O O . HIS A 1 112 ? -18.414 3.635 8.012 1.00 57.97 112 HIS A O 1
ATOM 833 N N . ARG A 1 113 ? -18.288 5.401 9.388 1.00 53.59 113 ARG A N 1
ATOM 834 C CA . ARG A 1 113 ? -18.034 4.649 10.625 1.00 53.59 113 ARG A CA 1
ATOM 835 C C . ARG A 1 113 ? -19.212 3.716 10.951 1.00 53.59 113 ARG A C 1
ATOM 837 O O . ARG A 1 113 ? -20.046 4.024 11.806 1.00 53.59 113 ARG A O 1
ATOM 844 N N . SER A 1 114 ? -19.289 2.567 10.284 1.00 44.78 114 SER A N 1
ATOM 845 C CA . SER A 1 114 ? -20.306 1.552 10.516 1.00 44.78 114 SER A CA 1
ATOM 846 C C . SER A 1 114 ? -19.956 0.803 11.798 1.00 44.78 114 SER A C 1
ATOM 848 O O . SER A 1 114 ? -19.120 -0.095 11.840 1.00 44.78 114 SER A O 1
ATOM 850 N N . ARG A 1 115 ? -20.603 1.196 12.900 1.00 49.50 115 ARG A N 1
ATOM 851 C CA . ARG A 1 115 ? -20.487 0.586 14.242 1.00 49.50 115 ARG A CA 1
ATOM 852 C C . ARG A 1 115 ? -20.960 -0.882 14.320 1.00 49.50 115 ARG A C 1
ATOM 854 O O . ARG A 1 115 ? -21.109 -1.404 15.423 1.00 49.50 115 ARG A O 1
ATOM 861 N N . ARG A 1 116 ? -21.253 -1.550 13.199 1.00 44.84 116 ARG A N 1
ATOM 862 C CA . ARG A 1 116 ? -21.794 -2.918 13.167 1.00 44.84 116 ARG A CA 1
ATOM 863 C C . ARG A 1 116 ? -20.677 -3.899 12.820 1.00 44.84 116 ARG A C 1
ATOM 865 O O . ARG A 1 116 ? -20.376 -4.140 11.657 1.00 44.84 116 ARG A O 1
ATOM 872 N N . THR A 1 117 ? -20.079 -4.458 13.860 1.00 46.94 117 THR A N 1
ATOM 873 C CA . THR A 1 117 ? -19.127 -5.564 13.791 1.00 46.94 117 THR A CA 1
ATOM 874 C C . THR A 1 117 ? -19.879 -6.892 13.723 1.00 46.94 117 THR A C 1
ATOM 876 O O . THR A 1 117 ? -20.645 -7.222 14.628 1.00 46.94 117 THR A O 1
ATOM 879 N N . LEU A 1 118 ? -19.646 -7.681 12.673 1.00 41.38 118 LEU A N 1
ATOM 880 C CA . LEU A 1 118 ? -19.950 -9.114 12.676 1.00 41.38 118 LEU A CA 1
ATOM 881 C C . LEU A 1 118 ? -18.608 -9.826 12.898 1.00 41.38 118 LEU A C 1
ATOM 883 O O . LEU A 1 118 ? -17.656 -9.564 12.172 1.00 41.38 118 LEU A O 1
ATOM 887 N N . LEU A 1 119 ? -18.478 -10.647 13.947 1.00 52.88 119 LEU A N 1
ATOM 888 C CA . LEU A 1 119 ? -17.210 -11.312 14.324 1.00 52.88 119 LEU A CA 1
ATOM 889 C C . LEU A 1 119 ? -16.020 -10.377 14.651 1.00 52.88 119 LEU A C 1
ATOM 891 O O . LEU A 1 119 ? -14.881 -10.826 14.713 1.00 52.88 119 LEU A O 1
ATOM 895 N N . GLY A 1 120 ? -16.260 -9.084 14.891 1.00 61.09 120 GLY A N 1
ATOM 896 C CA . GLY A 1 120 ? -15.187 -8.096 15.083 1.00 61.09 120 GLY A CA 1
ATOM 897 C C . GLY A 1 120 ? -14.645 -7.492 13.781 1.00 61.09 120 GLY A C 1
ATOM 898 O O . GLY A 1 120 ? -13.746 -6.659 13.841 1.00 61.09 120 GLY A O 1
ATOM 899 N N . VAL A 1 121 ? -15.228 -7.847 12.629 1.00 62.56 121 VAL A N 1
ATOM 900 C CA . VAL A 1 121 ? -14.924 -7.282 11.307 1.00 62.56 121 VAL A CA 1
ATOM 901 C C . VAL A 1 121 ? -16.089 -6.383 10.869 1.00 62.56 121 VAL A C 1
ATOM 903 O O . VAL A 1 121 ? -17.259 -6.747 11.014 1.00 62.56 121 VAL A O 1
ATOM 906 N N . GLY A 1 122 ? -15.786 -5.172 10.396 1.00 71.38 122 GLY A N 1
ATOM 907 C CA . GLY A 1 122 ? -16.793 -4.251 9.860 1.00 71.38 122 GLY A CA 1
ATOM 908 C C . GLY A 1 122 ? -17.281 -4.702 8.481 1.00 71.38 122 GLY A C 1
ATOM 909 O O . GLY A 1 122 ? -16.521 -5.294 7.715 1.00 71.38 122 GLY A O 1
ATOM 910 N N . TRP A 1 123 ? -18.536 -4.400 8.143 1.00 68.31 123 TRP A N 1
ATOM 911 C CA . TRP A 1 123 ? -19.102 -4.681 6.813 1.00 68.31 123 TRP A CA 1
ATOM 912 C C . TRP A 1 123 ? -18.266 -4.085 5.672 1.00 68.31 123 TRP A C 1
ATOM 914 O O . TRP A 1 123 ? -18.169 -4.680 4.600 1.00 68.31 123 TRP A O 1
ATOM 924 N N . ASP A 1 124 ? -17.584 -2.974 5.939 1.00 71.56 124 ASP A N 1
ATOM 925 C CA . ASP A 1 124 ? -16.695 -2.299 4.995 1.00 71.56 124 ASP A CA 1
ATOM 926 C C . ASP A 1 124 ? -15.475 -3.169 4.634 1.00 71.56 124 ASP A C 1
ATOM 928 O O . ASP A 1 124 ? -15.093 -3.267 3.471 1.00 71.56 124 ASP A O 1
ATOM 932 N N . SER A 1 125 ? -14.909 -3.898 5.603 1.00 71.88 125 SER A N 1
ATOM 933 C CA . SER A 1 125 ? -13.793 -4.825 5.366 1.00 71.88 125 SER A CA 1
ATOM 934 C C . SER A 1 125 ? -14.217 -6.054 4.558 1.00 71.88 125 SER A C 1
ATOM 936 O O . SER A 1 125 ? -13.438 -6.559 3.750 1.00 71.88 125 SER A O 1
ATOM 938 N N . ILE A 1 126 ? -15.456 -6.520 4.740 1.00 80.56 126 ILE A N 1
ATOM 939 C CA . ILE A 1 126 ? -16.018 -7.627 3.955 1.00 80.56 126 ILE A CA 1
ATOM 940 C C . ILE A 1 126 ? -16.214 -7.184 2.500 1.00 80.56 126 ILE A C 1
ATOM 942 O O . ILE A 1 126 ? -15.833 -7.914 1.585 1.00 80.56 126 ILE A O 1
ATOM 946 N N . ALA A 1 127 ? -16.741 -5.975 2.277 1.00 78.81 127 ALA A N 1
ATOM 947 C CA . ALA A 1 127 ? -16.899 -5.409 0.939 1.00 78.81 127 ALA A CA 1
ATOM 948 C C . ALA A 1 127 ? -15.549 -5.272 0.215 1.00 78.81 127 ALA A C 1
ATOM 950 O O . ALA A 1 127 ? -15.423 -5.703 -0.932 1.00 78.81 127 ALA A O 1
ATOM 951 N N . ILE A 1 128 ? -14.521 -4.761 0.901 1.00 79.62 128 ILE A N 1
ATOM 952 C CA . ILE A 1 128 ? -13.152 -4.678 0.365 1.00 79.62 128 ILE A CA 1
ATOM 953 C C . ILE A 1 128 ? -12.623 -6.072 0.005 1.00 79.62 128 ILE A C 1
ATOM 955 O O . ILE A 1 128 ? -12.095 -6.259 -1.090 1.00 79.62 128 ILE A O 1
ATOM 959 N N . GLY A 1 129 ? -12.803 -7.061 0.886 1.00 81.94 129 GLY A N 1
ATOM 960 C CA . GLY A 1 129 ? -12.369 -8.437 0.641 1.00 81.94 129 GLY A CA 1
ATOM 961 C C . GLY A 1 129 ? -13.025 -9.059 -0.594 1.00 81.94 129 GLY A C 1
ATOM 962 O O . GLY A 1 129 ? -12.340 -9.668 -1.414 1.00 81.94 129 GLY A O 1
ATOM 963 N N . ILE A 1 130 ? -14.333 -8.860 -0.776 1.00 85.62 130 ILE A N 1
ATOM 964 C CA . ILE A 1 130 ? -15.064 -9.365 -1.947 1.00 85.62 130 ILE A CA 1
ATOM 965 C C . ILE A 1 130 ? -14.565 -8.693 -3.232 1.00 85.62 130 ILE A C 1
ATOM 967 O O . ILE A 1 130 ? -14.245 -9.390 -4.195 1.00 85.62 130 ILE A O 1
ATOM 971 N N . VAL A 1 131 ? -14.451 -7.360 -3.249 1.00 83.81 131 VAL A N 1
ATOM 972 C CA . VAL A 1 131 ? -13.974 -6.615 -4.430 1.00 83.81 131 VAL A CA 1
ATOM 973 C C . VAL A 1 131 ? -12.543 -7.017 -4.791 1.00 83.81 131 VAL A C 1
ATOM 975 O O . VAL A 1 131 ? -12.239 -7.204 -5.968 1.00 83.81 131 VAL A O 1
ATOM 978 N N . TYR A 1 132 ? -11.680 -7.222 -3.794 1.00 84.06 132 TYR A N 1
ATOM 979 C CA . TYR A 1 132 ? -10.308 -7.682 -4.001 1.00 84.06 132 TYR A CA 1
ATOM 980 C C . TYR A 1 132 ? -10.254 -9.081 -4.628 1.00 84.06 132 TYR A C 1
ATOM 982 O O . TYR A 1 132 ? -9.563 -9.281 -5.628 1.00 84.06 132 TYR A O 1
ATOM 990 N N . MET A 1 133 ? -11.027 -10.034 -4.096 1.00 85.62 133 MET A N 1
ATOM 991 C CA . MET A 1 133 ? -11.084 -11.404 -4.622 1.00 85.62 133 MET A CA 1
ATOM 992 C C . MET A 1 133 ? -11.617 -11.444 -6.060 1.00 85.62 133 MET A C 1
ATOM 994 O O . MET A 1 133 ? -11.055 -12.139 -6.907 1.00 85.62 133 MET A O 1
ATOM 998 N N . VAL A 1 134 ? -12.665 -10.669 -6.357 1.00 86.06 134 VAL A N 1
ATOM 999 C CA . VAL A 1 134 ? -13.217 -10.545 -7.716 1.00 86.06 134 VAL A CA 1
ATOM 1000 C C . VAL A 1 134 ? -12.206 -9.897 -8.664 1.00 86.06 134 VAL A C 1
ATOM 1002 O O . VAL A 1 134 ? -12.032 -10.372 -9.786 1.00 86.06 134 VAL A O 1
ATOM 1005 N N . GLY A 1 135 ? -11.506 -8.856 -8.211 1.00 80.81 135 GLY A N 1
ATOM 1006 C CA . GLY A 1 135 ? -10.480 -8.166 -8.991 1.00 80.81 135 GLY A CA 1
ATOM 1007 C C . GLY A 1 135 ? -9.296 -9.059 -9.356 1.00 80.81 135 GLY A C 1
ATOM 1008 O O . GLY A 1 135 ? -8.880 -9.076 -10.512 1.00 80.81 135 GLY A O 1
ATOM 1009 N N . ILE A 1 136 ? -8.800 -9.855 -8.403 1.00 81.25 136 ILE A N 1
ATOM 1010 C CA . ILE A 1 136 ? -7.752 -10.857 -8.656 1.00 81.25 136 ILE A CA 1
ATOM 1011 C C . ILE A 1 136 ? -8.232 -11.920 -9.636 1.00 81.25 136 ILE A C 1
ATOM 1013 O O . ILE A 1 136 ? -7.495 -12.290 -10.547 1.00 81.25 136 ILE A O 1
ATOM 1017 N N . TYR A 1 137 ? -9.458 -12.410 -9.465 1.00 83.94 137 TYR A N 1
ATOM 1018 C CA . TYR A 1 137 ? -10.022 -13.411 -10.362 1.00 83.94 137 TYR A CA 1
ATOM 1019 C C . TYR A 1 137 ? -10.103 -12.890 -11.805 1.00 83.94 137 TYR A C 1
ATOM 1021 O O . TYR A 1 137 ? -9.724 -13.591 -12.741 1.00 83.94 137 TYR A O 1
ATOM 1029 N N . TRP A 1 138 ? -10.510 -11.631 -11.982 1.00 79.12 138 TRP A N 1
ATOM 1030 C CA . TRP A 1 138 ? -10.530 -10.963 -13.285 1.00 79.12 138 TRP A CA 1
ATOM 1031 C C . TRP A 1 138 ? -9.137 -10.737 -13.871 1.00 79.12 138 TRP A C 1
ATOM 1033 O O . TRP A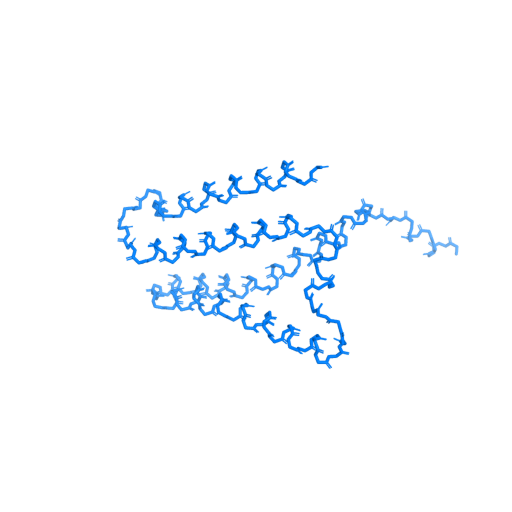 1 138 ? -8.936 -10.979 -15.059 1.00 79.12 138 TRP A O 1
ATOM 1043 N N . LEU A 1 139 ? -8.163 -10.340 -13.050 1.00 77.50 139 LEU A N 1
ATOM 1044 C CA . LEU A 1 139 ? -6.762 -10.240 -13.469 1.00 77.50 139 LEU A CA 1
ATOM 1045 C C . LEU A 1 139 ? -6.203 -11.586 -13.928 1.00 77.50 139 LEU A C 1
ATOM 1047 O O . LEU A 1 139 ? -5.511 -11.651 -14.936 1.00 77.50 139 LEU A O 1
ATOM 1051 N N . TYR A 1 140 ? -6.540 -12.666 -13.227 1.00 77.50 140 TYR A N 1
ATOM 1052 C CA . TYR A 1 140 ? -6.112 -14.014 -13.589 1.00 77.50 140 TYR A CA 1
ATOM 1053 C C . TYR A 1 140 ? -6.716 -14.491 -14.920 1.00 77.50 140 TYR A C 1
ATOM 1055 O O . TYR A 1 140 ? -6.057 -15.188 -15.689 1.00 77.50 140 TYR A O 1
ATOM 1063 N N . LEU A 1 141 ? -7.963 -14.110 -15.206 1.00 76.62 141 LEU A N 1
ATOM 1064 C CA . LEU A 1 141 ? -8.631 -14.404 -16.476 1.00 76.62 141 LEU A CA 1
ATOM 1065 C C . LEU A 1 141 ? -8.105 -13.552 -17.635 1.00 76.62 141 LEU A C 1
ATOM 1067 O O . LEU A 1 141 ? -7.981 -14.067 -18.741 1.00 76.62 141 LEU A O 1
ATOM 1071 N N . GLY A 1 142 ? -7.805 -12.276 -17.378 1.00 66.00 142 GLY A N 1
ATOM 1072 C CA . GLY A 1 142 ? -7.220 -11.364 -18.360 1.00 66.00 142 GLY A CA 1
ATOM 1073 C C . GLY A 1 142 ? -5.754 -11.668 -18.669 1.00 66.00 142 GLY A C 1
ATOM 1074 O O . GLY A 1 142 ? -5.333 -11.408 -19.783 1.00 66.00 142 GLY A O 1
ATOM 1075 N N . GLY A 1 143 ? -5.019 -12.252 -17.715 1.00 59.84 143 GLY A N 1
ATOM 1076 C CA . GLY A 1 143 ? -3.603 -12.646 -17.778 1.00 59.84 143 GLY A CA 1
ATOM 1077 C C . GLY A 1 143 ? -3.240 -13.854 -18.649 1.00 59.84 143 GLY A C 1
ATOM 1078 O O . GLY A 1 143 ? -2.114 -14.336 -18.539 1.00 59.84 143 GLY A O 1
ATOM 1079 N N . ARG A 1 144 ? -4.175 -14.386 -19.445 1.00 52.28 144 ARG A N 1
ATOM 1080 C CA . ARG A 1 144 ? -3.945 -15.496 -20.391 1.00 52.28 144 ARG A CA 1
ATOM 1081 C C . ARG A 1 144 ? -3.859 -14.972 -21.814 1.00 52.28 144 ARG A C 1
ATOM 1083 O O . ARG A 1 144 ? -3.061 -15.559 -22.574 1.00 52.28 144 ARG A O 1
#

pLDDT: mean 72.49, std 13.85, range [40.84, 90.06]

Foldseek 3Di:
DPVVCVVPPPPPPPPVVVVVCVVVVVVCVLCVVLVVQLVVCVVVVPVVSNVCSVVVSVVVVVVVVVVVQVVCCVVDVDRPCCVVVVPPVPLVVLVVVLVVVLVVLVVVCVVPVQPDDDVNDDPSVVVSVVSVVVSVVVSVVVVD